Protein AF-A0A7S4FJD7-F1 (afdb_monomer_lite)

Structure (mmCIF, N/CA/C/O backbone):
data_AF-A0A7S4FJD7-F1
#
_entry.id   AF-A0A7S4FJD7-F1
#
loop_
_atom_site.group_PDB
_atom_site.id
_atom_site.type_symbol
_atom_site.label_atom_id
_atom_site.label_alt_id
_atom_site.label_comp_id
_atom_site.label_asym_id
_atom_site.label_entity_id
_atom_site.label_seq_id
_atom_site.pdbx_PDB_ins_code
_atom_site.Cartn_x
_atom_site.Cartn_y
_atom_site.Cartn_z
_atom_site.occupancy
_atom_site.B_iso_or_equiv
_atom_site.auth_seq_id
_atom_site.auth_comp_id
_atom_site.auth_asym_id
_atom_site.auth_atom_id
_atom_site.pdbx_PDB_model_num
ATOM 1 N N . HIS A 1 1 ? 21.015 -12.835 -24.406 1.00 60.06 1 HIS A N 1
ATOM 2 C CA . HIS A 1 1 ? 20.505 -11.451 -24.428 1.00 60.06 1 HIS A CA 1
ATOM 3 C C . HIS A 1 1 ? 18.984 -11.458 -24.264 1.00 60.06 1 HIS A C 1
ATOM 5 O O . HIS A 1 1 ? 18.492 -10.930 -23.276 1.00 60.06 1 HIS A O 1
ATOM 11 N N . ASP A 1 2 ? 18.259 -12.189 -25.112 1.00 73.25 2 ASP A N 1
ATOM 12 C CA . ASP A 1 2 ? 16.782 -12.189 -25.128 1.00 73.25 2 ASP A CA 1
ATOM 13 C C . ASP A 1 2 ? 16.128 -12.804 -23.883 1.00 73.25 2 ASP A C 1
ATOM 15 O O . ASP A 1 2 ? 15.109 -12.312 -23.411 1.00 73.25 2 ASP A O 1
ATOM 19 N N . VAL A 1 3 ? 16.759 -13.811 -23.269 1.00 81.81 3 VAL A N 1
ATOM 20 C CA . VAL A 1 3 ? 16.256 -14.432 -22.028 1.00 81.81 3 VAL A CA 1
ATOM 21 C C . VAL A 1 3 ? 16.147 -13.418 -20.883 1.00 81.81 3 VAL A C 1
ATOM 23 O O . VAL A 1 3 ? 15.179 -13.437 -20.133 1.00 81.81 3 VAL A O 1
ATOM 26 N N . ALA A 1 4 ? 17.103 -12.495 -20.753 1.00 78.94 4 ALA A N 1
ATOM 27 C CA . ALA A 1 4 ? 17.076 -11.491 -19.690 1.00 78.94 4 ALA A CA 1
ATOM 28 C C . ALA A 1 4 ? 15.993 -10.425 -19.928 1.00 78.94 4 ALA A C 1
ATOM 30 O O . ALA A 1 4 ? 15.363 -9.967 -18.976 1.00 78.94 4 ALA A O 1
ATOM 31 N N . MET A 1 5 ? 15.735 -10.078 -21.192 1.00 81.75 5 MET A N 1
ATOM 32 C CA . MET A 1 5 ? 14.629 -9.199 -21.576 1.00 81.75 5 MET A CA 1
ATOM 33 C C . MET A 1 5 ? 13.272 -9.849 -21.288 1.00 81.75 5 MET A C 1
ATOM 35 O O . MET A 1 5 ? 12.412 -9.221 -20.672 1.00 81.75 5 MET A O 1
ATOM 39 N N . LEU A 1 6 ? 13.112 -11.127 -21.649 1.00 84.19 6 LEU A N 1
ATOM 40 C CA . LEU A 1 6 ? 11.919 -11.909 -21.321 1.00 84.19 6 LEU A CA 1
ATOM 41 C C . LEU A 1 6 ? 11.704 -11.995 -19.808 1.00 84.19 6 LEU A C 1
ATOM 43 O O . LEU A 1 6 ? 10.590 -11.782 -19.345 1.00 84.19 6 LEU A O 1
ATOM 47 N N . MET A 1 7 ? 12.760 -12.218 -19.022 1.00 86.12 7 MET A N 1
ATOM 48 C CA . MET A 1 7 ? 12.661 -12.229 -17.559 1.00 86.12 7 MET A CA 1
ATOM 49 C C . MET A 1 7 ? 12.177 -10.889 -16.988 1.00 86.12 7 MET A C 1
ATOM 51 O O . MET A 1 7 ? 11.363 -10.889 -16.066 1.00 86.12 7 MET A O 1
ATOM 55 N N . SER A 1 8 ? 12.628 -9.754 -17.534 1.00 87.19 8 SER A N 1
ATOM 56 C CA . SER A 1 8 ? 12.132 -8.429 -17.131 1.00 87.19 8 SER A CA 1
ATOM 57 C C . SER A 1 8 ? 10.649 -8.238 -17.464 1.00 87.19 8 SER A C 1
ATOM 59 O O . SER A 1 8 ? 9.887 -7.766 -16.621 1.00 87.19 8 SER A O 1
ATOM 61 N N . LEU A 1 9 ? 10.214 -8.653 -18.658 1.00 87.19 9 LEU A N 1
ATOM 62 C CA . LEU A 1 9 ? 8.804 -8.584 -19.057 1.00 87.19 9 LEU A CA 1
ATOM 63 C C . LEU A 1 9 ? 7.921 -9.503 -18.203 1.00 87.19 9 LEU A C 1
ATOM 65 O O . LEU A 1 9 ? 6.891 -9.061 -17.702 1.00 87.19 9 LEU A O 1
ATOM 69 N N . CYS A 1 10 ? 8.344 -10.750 -17.977 1.00 89.00 10 CYS A N 1
ATOM 70 C CA . CYS A 1 10 ? 7.642 -11.699 -17.111 1.00 89.00 10 CYS A CA 1
ATOM 71 C C . CYS A 1 10 ? 7.525 -11.176 -15.678 1.00 89.00 10 CYS A C 1
ATOM 73 O O . CYS A 1 10 ? 6.479 -11.326 -15.052 1.00 89.00 10 CYS A O 1
ATOM 75 N N . HIS A 1 11 ? 8.575 -10.531 -15.161 1.00 88.50 11 HIS A N 1
ATOM 76 C CA . HIS A 1 11 ? 8.524 -9.917 -13.841 1.00 88.50 11 HIS A CA 1
ATOM 77 C C . HIS A 1 11 ? 7.530 -8.750 -13.792 1.00 88.50 11 HIS A C 1
ATOM 79 O O . HIS A 1 11 ? 6.697 -8.709 -12.890 1.00 88.50 11 HIS A O 1
ATOM 85 N N . GLY A 1 12 ? 7.558 -7.850 -14.782 1.00 89.12 12 GLY A N 1
ATOM 86 C CA . GLY A 1 12 ? 6.580 -6.764 -14.894 1.00 89.12 12 GLY A CA 1
ATOM 87 C C . GLY A 1 12 ? 5.140 -7.279 -14.990 1.00 89.12 12 GLY A C 1
ATOM 88 O O . GLY A 1 12 ? 4.253 -6.770 -14.306 1.00 89.12 12 GLY A O 1
ATOM 89 N N . TRP A 1 13 ? 4.910 -8.339 -15.767 1.00 89.38 13 TRP A N 1
ATOM 90 C CA . TRP A 1 13 ? 3.603 -8.993 -15.855 1.00 89.38 13 TRP A CA 1
ATOM 91 C C . TRP A 1 13 ? 3.162 -9.601 -14.517 1.00 89.38 13 TRP A C 1
ATOM 93 O O . TRP A 1 13 ? 2.019 -9.404 -14.110 1.00 89.38 13 TRP A O 1
ATOM 103 N N . GLY A 1 14 ? 4.064 -10.273 -13.795 1.00 88.19 14 GLY A N 1
ATOM 104 C CA . GLY A 1 14 ? 3.781 -10.798 -12.457 1.00 88.19 14 GLY A CA 1
ATOM 105 C C . GLY A 1 14 ? 3.399 -9.694 -11.468 1.00 88.19 14 GLY A C 1
ATOM 106 O O . GLY A 1 14 ? 2.395 -9.810 -10.771 1.00 88.19 14 GLY A O 1
ATOM 107 N N . LEU A 1 15 ? 4.130 -8.573 -11.466 1.00 87.62 15 LEU A N 1
ATOM 108 C CA . LEU A 1 15 ? 3.798 -7.413 -10.633 1.00 87.62 15 LEU A CA 1
ATOM 109 C C . LEU A 1 15 ? 2.412 -6.853 -10.956 1.00 87.62 15 LEU A C 1
ATOM 111 O O . LEU A 1 15 ? 1.639 -6.574 -10.042 1.00 87.62 15 LEU A O 1
ATOM 115 N N . LEU A 1 16 ? 2.075 -6.731 -12.240 1.00 88.00 16 LEU A N 1
ATOM 116 C CA . LEU A 1 16 ? 0.749 -6.290 -12.659 1.00 88.00 16 LEU A CA 1
ATOM 117 C C . LEU A 1 16 ? -0.346 -7.251 -12.173 1.00 88.00 16 LEU A C 1
ATOM 119 O O . LEU A 1 16 ? -1.364 -6.801 -11.648 1.00 88.00 16 LEU A O 1
ATOM 123 N N . ASN A 1 17 ? -0.123 -8.557 -12.324 1.00 86.25 17 ASN A N 1
ATOM 124 C CA . ASN A 1 17 ? -1.094 -9.596 -11.990 1.00 86.25 17 ASN A CA 1
ATOM 125 C C . ASN A 1 17 ? -1.268 -9.826 -10.482 1.00 86.25 17 ASN A C 1
ATOM 127 O O . ASN A 1 17 ? -2.305 -10.326 -10.066 1.00 86.25 17 ASN A O 1
ATOM 131 N N . ASP A 1 18 ? -0.273 -9.505 -9.656 1.00 82.62 18 ASP A N 1
ATOM 132 C CA . ASP A 1 18 ? -0.361 -9.731 -8.210 1.00 82.62 18 ASP A CA 1
ATOM 133 C C . ASP A 1 18 ? -0.583 -8.459 -7.397 1.00 82.62 18 ASP A C 1
ATOM 135 O O . ASP A 1 18 ? -1.245 -8.509 -6.355 1.00 82.62 18 ASP A O 1
ATOM 139 N N . HIS A 1 19 ? -0.056 -7.332 -7.874 1.00 82.00 19 HIS A N 1
ATOM 140 C CA . HIS A 1 19 ? 0.024 -6.081 -7.122 1.00 82.00 19 HIS A CA 1
ATOM 141 C C . HIS A 1 19 ? -0.593 -4.881 -7.851 1.00 82.00 19 HIS A C 1
ATOM 143 O O . HIS A 1 19 ? -0.776 -3.836 -7.230 1.00 82.00 19 HIS A O 1
ATOM 149 N N . GLY A 1 20 ? -0.950 -5.024 -9.130 1.00 86.31 20 GLY A N 1
ATOM 150 C CA . GLY A 1 20 ? -1.636 -3.996 -9.907 1.00 86.31 20 GLY A CA 1
ATOM 151 C C . GLY A 1 20 ? -0.716 -2.977 -10.583 1.00 86.31 20 GLY A C 1
ATOM 152 O O . GLY A 1 20 ? 0.511 -3.095 -10.614 1.00 86.31 20 GLY A O 1
ATOM 153 N N . PHE A 1 21 ? -1.344 -1.954 -11.162 1.00 86.31 21 PHE A N 1
ATOM 154 C CA . PHE A 1 21 ? -0.683 -0.982 -12.034 1.00 86.31 21 PHE A CA 1
ATOM 155 C C . PHE A 1 21 ? 0.366 -0.123 -11.313 1.00 86.31 21 PHE A C 1
ATOM 157 O O . PHE A 1 21 ? 1.412 0.159 -11.894 1.00 86.31 21 PHE A O 1
ATOM 164 N N . GLY A 1 22 ? 0.139 0.242 -10.046 1.00 82.75 22 GLY A N 1
ATOM 165 C CA . GLY A 1 22 ? 1.099 1.035 -9.268 1.00 82.75 22 GLY A CA 1
ATOM 166 C C . GLY A 1 22 ? 2.430 0.309 -9.036 1.00 82.75 22 GLY A C 1
ATOM 167 O O . GLY A 1 22 ? 3.496 0.914 -9.138 1.00 82.75 22 GLY A O 1
ATOM 168 N N . ALA A 1 23 ? 2.394 -1.007 -8.799 1.00 83.75 23 ALA A N 1
ATOM 169 C CA . ALA A 1 23 ? 3.605 -1.814 -8.642 1.00 83.75 23 ALA A CA 1
ATOM 170 C C . ALA A 1 23 ? 4.381 -1.954 -9.959 1.00 83.75 23 ALA A C 1
ATOM 172 O O . ALA A 1 23 ? 5.608 -1.841 -9.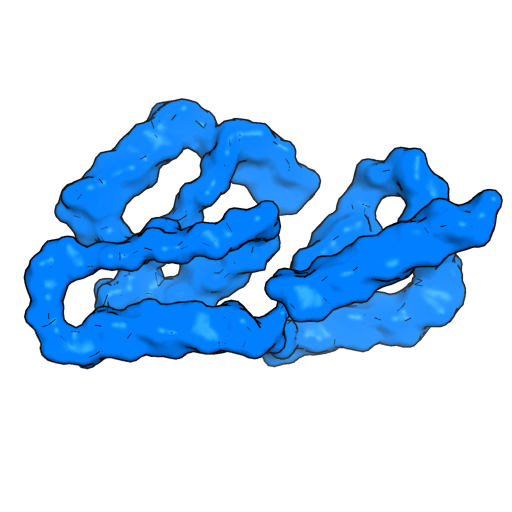969 1.00 83.75 23 ALA A O 1
ATOM 173 N N . LEU A 1 24 ? 3.669 -2.142 -11.077 1.00 87.56 24 LEU A N 1
ATOM 174 C CA . LEU A 1 24 ? 4.275 -2.135 -12.408 1.00 87.56 24 LEU A CA 1
ATOM 175 C C . LEU A 1 24 ? 4.932 -0.778 -12.714 1.00 87.56 24 LEU A C 1
ATOM 177 O O . LEU A 1 24 ? 6.070 -0.748 -13.174 1.00 87.56 24 LEU A O 1
ATOM 181 N N . GLN A 1 25 ? 4.252 0.334 -12.420 1.00 86.50 25 GLN A N 1
ATOM 182 C CA . GLN A 1 25 ? 4.807 1.675 -12.609 1.00 86.50 25 GLN A CA 1
ATOM 183 C C . GLN A 1 25 ? 6.074 1.881 -11.776 1.00 86.50 25 GLN A C 1
ATOM 185 O O . GLN A 1 25 ? 7.096 2.270 -12.328 1.00 86.50 25 GLN A O 1
ATOM 190 N N . ALA A 1 26 ? 6.052 1.546 -10.483 1.00 82.56 26 ALA A N 1
ATOM 191 C CA . ALA A 1 26 ? 7.224 1.677 -9.618 1.00 82.56 26 ALA A CA 1
ATOM 192 C C . ALA A 1 26 ? 8.424 0.849 -10.113 1.00 82.56 26 ALA A C 1
ATOM 194 O O . ALA A 1 26 ? 9.565 1.303 -10.031 1.00 82.56 26 ALA A O 1
ATOM 195 N N . TYR A 1 27 ? 8.181 -0.349 -10.655 1.00 85.88 27 TYR A N 1
ATOM 196 C CA . TYR A 1 27 ? 9.221 -1.176 -11.267 1.00 85.88 27 TYR A CA 1
ATOM 197 C C . TYR A 1 27 ? 9.838 -0.514 -12.505 1.00 85.88 27 TYR A C 1
ATOM 199 O O . TYR A 1 27 ? 11.063 -0.458 -12.625 1.00 85.88 27 TYR A O 1
ATOM 207 N N . LEU A 1 28 ? 9.003 0.022 -13.396 1.00 86.00 28 LEU A N 1
ATOM 208 C CA . LEU A 1 28 ? 9.435 0.678 -14.633 1.00 86.00 28 LEU A CA 1
ATOM 209 C C . LEU A 1 28 ? 10.113 2.036 -14.387 1.00 86.00 28 LEU A C 1
ATOM 211 O O . LEU A 1 28 ? 11.043 2.388 -15.112 1.00 86.00 28 LEU A O 1
ATOM 215 N N . ASP A 1 29 ? 9.671 2.771 -13.363 1.00 80.69 29 ASP A N 1
ATOM 216 C CA . ASP A 1 29 ? 10.213 4.077 -12.967 1.00 80.69 29 ASP A CA 1
ATOM 217 C C . ASP A 1 29 ? 11.471 3.961 -12.095 1.00 80.69 29 ASP A C 1
ATOM 219 O O . ASP A 1 29 ? 12.188 4.949 -11.903 1.00 80.69 29 ASP A O 1
ATOM 223 N N . SER A 1 30 ? 11.765 2.769 -11.560 1.00 73.31 30 SER A N 1
ATOM 224 C CA . SER A 1 30 ? 12.955 2.555 -10.742 1.00 73.31 30 SER A CA 1
ATOM 225 C C . SER A 1 30 ? 14.225 2.897 -11.540 1.00 73.31 30 SER A C 1
ATOM 227 O O . SER A 1 30 ? 14.609 2.238 -12.506 1.00 73.31 30 SER A O 1
ATOM 229 N N . GLN A 1 31 ? 14.890 3.979 -11.121 1.00 54.56 31 GLN A N 1
ATOM 230 C CA . GLN A 1 31 ? 16.133 4.507 -11.709 1.00 54.56 31 GLN A CA 1
ATOM 231 C C . GLN A 1 31 ? 17.309 3.525 -11.590 1.00 54.56 31 GLN A C 1
ATOM 233 O O . GLN A 1 31 ? 18.313 3.668 -12.291 1.00 54.56 31 GLN A O 1
ATOM 238 N N . ASP A 1 32 ? 17.150 2.480 -10.775 1.00 48.72 32 ASP A N 1
ATOM 239 C CA . ASP A 1 32 ? 18.058 1.348 -10.602 1.00 48.72 32 ASP A CA 1
ATOM 240 C C . ASP A 1 32 ? 17.992 0.378 -11.800 1.00 48.72 32 ASP A C 1
ATOM 242 O O . ASP A 1 32 ? 17.963 -0.851 -11.696 1.00 48.72 32 ASP A O 1
ATOM 246 N N . SER A 1 33 ? 18.001 0.967 -12.996 1.00 52.38 33 SER A N 1
ATOM 247 C CA . SER A 1 33 ? 18.136 0.337 -14.308 1.00 52.38 33 SER A CA 1
ATOM 248 C C . SER A 1 33 ? 19.534 -0.264 -14.516 1.00 52.38 33 SER A C 1
ATOM 250 O O . SER A 1 33 ? 20.098 -0.234 -15.608 1.00 52.38 33 SER A O 1
ATOM 252 N N . SER A 1 34 ? 20.083 -0.852 -13.458 1.00 47.50 34 SER A N 1
ATOM 253 C CA . SER A 1 34 ? 21.232 -1.750 -13.427 1.00 47.50 34 SER A CA 1
ATOM 254 C C . SER A 1 34 ? 21.015 -2.977 -14.332 1.00 47.50 34 SER A C 1
ATOM 256 O O . SER A 1 34 ? 21.967 -3.627 -14.753 1.00 47.50 34 SER A O 1
ATOM 258 N N . LYS A 1 35 ? 19.758 -3.269 -14.706 1.00 56.81 35 LYS A N 1
ATOM 259 C CA . LYS A 1 35 ? 19.391 -4.216 -15.768 1.00 56.81 35 LYS A CA 1
ATOM 260 C C . LYS A 1 35 ? 19.073 -3.437 -17.048 1.00 56.81 35 LYS A C 1
ATOM 262 O O . LYS A 1 35 ? 17.983 -2.874 -17.158 1.00 56.81 35 LYS A O 1
ATOM 267 N N . SER A 1 36 ? 20.000 -3.418 -18.014 1.00 68.12 36 SER A N 1
ATOM 268 C CA . SER A 1 36 ? 19.871 -2.654 -19.274 1.00 68.12 36 SER A CA 1
ATOM 269 C C . SER A 1 36 ? 18.522 -2.863 -19.975 1.00 68.12 36 SER A C 1
ATOM 271 O O . SER A 1 36 ? 17.950 -1.925 -20.510 1.00 68.12 36 SER A O 1
ATOM 273 N N . PHE A 1 37 ? 17.947 -4.060 -19.862 1.00 81.38 37 PHE A N 1
ATOM 274 C CA . PHE A 1 37 ? 16.727 -4.445 -20.564 1.00 81.38 37 PHE A CA 1
ATOM 275 C C . PHE A 1 37 ? 15.463 -3.687 -20.146 1.00 81.38 37 PHE A C 1
ATOM 277 O O . PHE A 1 37 ? 14.623 -3.429 -20.998 1.00 81.38 37 PHE A O 1
ATOM 284 N N . VAL A 1 38 ? 15.301 -3.309 -18.868 1.00 82.81 38 VAL A N 1
ATOM 285 C CA . VAL A 1 38 ? 14.134 -2.493 -18.454 1.00 82.81 38 VAL A CA 1
ATOM 286 C C . VAL A 1 38 ? 14.234 -1.107 -19.081 1.00 82.81 38 VAL A C 1
ATOM 288 O O . VAL A 1 38 ? 13.250 -0.573 -19.579 1.00 82.81 38 VAL A O 1
ATOM 291 N N . ARG A 1 39 ? 15.452 -0.560 -19.141 1.00 83.12 39 ARG A N 1
ATOM 292 C CA . ARG A 1 39 ? 15.733 0.707 -19.818 1.00 83.12 39 ARG A CA 1
ATOM 293 C C . ARG A 1 39 ? 15.440 0.618 -21.314 1.00 83.12 39 ARG A C 1
ATOM 295 O O . ARG A 1 39 ? 14.878 1.559 -21.862 1.00 83.12 39 ARG A O 1
ATOM 302 N N . ASP A 1 40 ? 15.797 -0.494 -21.951 1.00 85.88 40 ASP A N 1
ATOM 303 C CA . ASP A 1 40 ? 15.535 -0.724 -23.375 1.00 85.88 40 ASP A CA 1
ATOM 304 C C . ASP A 1 40 ? 14.029 -0.841 -23.656 1.00 85.88 40 ASP A C 1
ATOM 306 O O . ASP A 1 40 ? 13.529 -0.200 -24.580 1.00 85.88 40 ASP A O 1
ATOM 310 N N . ILE A 1 41 ? 13.281 -1.557 -22.805 1.00 85.12 41 ILE A N 1
ATOM 311 C CA . ILE A 1 41 ? 11.809 -1.608 -22.857 1.00 85.12 41 ILE A CA 1
ATOM 312 C C . ILE A 1 41 ? 11.232 -0.195 -22.719 1.00 85.12 41 ILE A C 1
ATOM 314 O O . ILE A 1 41 ? 10.442 0.223 -23.564 1.00 85.12 41 ILE A O 1
ATOM 318 N N . CYS A 1 42 ? 11.679 0.569 -21.718 1.00 85.88 42 CYS A N 1
ATOM 319 C CA . CYS A 1 42 ? 11.203 1.929 -21.460 1.00 85.88 42 CYS A CA 1
ATOM 320 C C . CYS A 1 42 ? 11.587 2.951 -22.545 1.00 85.88 42 CYS A C 1
ATOM 322 O O . CYS A 1 42 ? 11.037 4.048 -22.560 1.00 85.88 42 CYS A O 1
ATOM 324 N N . ARG A 1 43 ? 12.530 2.620 -23.437 1.00 86.44 43 ARG A N 1
ATOM 325 C CA . ARG A 1 43 ? 12.905 3.429 -24.611 1.00 86.44 43 ARG A CA 1
ATOM 326 C C . ARG A 1 43 ? 12.211 2.980 -25.894 1.00 86.44 43 ARG A C 1
ATOM 328 O O . ARG A 1 43 ? 12.307 3.681 -26.899 1.00 86.44 43 ARG A O 1
ATOM 335 N N . SER A 1 44 ? 11.553 1.822 -25.885 1.00 88.81 44 SER A N 1
ATOM 336 C CA . SER A 1 44 ? 10.856 1.320 -27.064 1.00 88.81 44 SER A CA 1
ATOM 337 C C . SER A 1 44 ? 9.686 2.244 -27.438 1.00 88.81 44 SER A C 1
ATOM 339 O O . SER A 1 44 ? 8.978 2.717 -26.542 1.00 88.81 44 SER A O 1
ATOM 341 N N . PRO A 1 45 ? 9.434 2.482 -28.740 1.00 91.06 45 PRO A N 1
ATOM 342 C CA . PRO A 1 45 ? 8.301 3.296 -29.179 1.00 91.06 45 PRO A CA 1
ATOM 343 C C . PRO A 1 45 ? 6.961 2.778 -28.647 1.00 91.06 45 PRO A C 1
ATOM 345 O O . PRO A 1 45 ? 6.149 3.561 -28.172 1.00 91.06 45 PRO A O 1
ATOM 348 N N . VAL A 1 46 ? 6.776 1.453 -28.628 1.00 90.31 46 VAL A N 1
ATOM 349 C CA . VAL A 1 46 ? 5.563 0.801 -28.105 1.00 90.31 46 VAL A CA 1
ATOM 350 C C . VAL A 1 46 ? 5.323 1.172 -26.641 1.00 90.31 46 VAL A C 1
ATOM 352 O O . VAL A 1 46 ? 4.203 1.492 -26.245 1.00 90.31 46 VAL A O 1
ATOM 355 N N . TYR A 1 47 ? 6.368 1.172 -25.809 1.00 89.00 47 TYR A N 1
ATOM 356 C CA . TYR A 1 47 ? 6.201 1.585 -24.421 1.00 89.00 47 TYR A CA 1
ATOM 357 C C . TYR A 1 47 ? 5.867 3.074 -24.301 1.00 89.00 47 TYR A C 1
ATOM 359 O O . TYR A 1 47 ? 4.913 3.426 -23.611 1.00 89.00 47 TYR A O 1
ATOM 367 N N . CYS A 1 48 ? 6.649 3.938 -24.951 1.00 87.75 48 CYS A N 1
ATOM 368 C CA . CYS A 1 48 ? 6.517 5.388 -24.821 1.00 87.75 48 CYS A CA 1
ATOM 369 C C . CYS A 1 48 ? 5.174 5.913 -25.338 1.00 87.75 48 CYS A C 1
ATOM 371 O O . CYS A 1 48 ? 4.535 6.706 -24.648 1.00 87.75 48 CYS A O 1
ATOM 373 N N . GLU A 1 49 ? 4.755 5.452 -26.515 1.00 91.69 49 GLU A N 1
ATOM 374 C CA . GLU A 1 49 ? 3.600 5.995 -27.234 1.00 91.69 49 GLU A CA 1
ATOM 375 C C . GLU A 1 49 ? 2.290 5.280 -26.878 1.00 91.69 49 GLU A C 1
ATOM 377 O O . GLU A 1 49 ? 1.225 5.891 -26.938 1.00 91.69 49 GLU A O 1
ATOM 382 N N . GLU A 1 50 ? 2.342 4.008 -26.462 1.00 91.31 50 GLU A N 1
ATOM 383 C CA . GLU A 1 50 ? 1.131 3.211 -26.218 1.00 91.31 50 GLU A CA 1
ATOM 384 C C . GLU A 1 50 ? 0.982 2.803 -24.747 1.00 91.31 50 GLU A C 1
ATOM 386 O O . GLU A 1 50 ? 0.003 3.162 -24.087 1.00 91.31 50 GLU A O 1
ATOM 391 N N . LEU A 1 51 ? 1.948 2.060 -24.196 1.00 89.38 51 LEU A N 1
ATOM 392 C CA . LEU A 1 51 ? 1.774 1.427 -22.882 1.00 89.38 51 LEU A CA 1
ATOM 393 C C . LEU A 1 51 ? 1.870 2.417 -21.720 1.00 89.38 51 LEU A C 1
ATOM 395 O O . LEU A 1 51 ? 1.108 2.307 -20.762 1.00 89.38 51 LEU A O 1
ATOM 399 N N . ARG A 1 52 ? 2.776 3.395 -21.787 1.00 89.81 52 ARG A N 1
ATOM 400 C CA . ARG A 1 52 ? 2.959 4.414 -20.748 1.00 89.81 52 ARG A CA 1
ATOM 401 C C . ARG A 1 52 ? 1.720 5.300 -20.555 1.00 89.81 52 ARG A C 1
ATOM 403 O O . ARG A 1 52 ? 1.290 5.428 -19.404 1.00 89.81 52 ARG A O 1
ATOM 410 N N . PRO A 1 53 ? 1.118 5.910 -21.599 1.00 92.19 53 PRO A N 1
ATOM 411 C CA . PRO A 1 53 ? -0.100 6.699 -21.416 1.00 92.19 53 PRO A CA 1
ATOM 412 C C . PRO A 1 53 ? -1.277 5.833 -20.957 1.00 92.19 53 PRO A C 1
ATOM 414 O O . PRO A 1 53 ? -2.059 6.269 -20.113 1.00 92.19 53 PRO A O 1
ATOM 417 N N . LEU A 1 54 ? -1.373 4.589 -21.439 1.00 91.12 54 LEU A N 1
ATOM 418 C CA . LEU A 1 54 ? -2.395 3.642 -20.999 1.00 91.12 54 LEU A CA 1
ATOM 419 C C . LEU A 1 54 ? -2.255 3.305 -19.505 1.00 91.12 54 LEU A C 1
ATOM 421 O O . LEU A 1 54 ? -3.238 3.377 -18.767 1.00 91.12 54 LEU A O 1
ATOM 425 N N . LEU A 1 55 ? -1.038 2.978 -19.057 1.00 89.44 55 LEU A N 1
ATOM 426 C CA . LEU A 1 55 ? -0.711 2.696 -17.659 1.00 89.44 55 LEU A CA 1
ATOM 427 C C . LEU A 1 55 ? -1.066 3.887 -16.770 1.00 89.44 55 LEU A C 1
ATOM 429 O O . LEU A 1 55 ? -1.764 3.724 -15.772 1.00 89.44 55 LEU A O 1
ATOM 433 N N . LYS A 1 56 ? -0.644 5.091 -17.172 1.00 88.25 56 LYS A N 1
ATOM 434 C CA . LYS A 1 56 ? -0.967 6.324 -16.456 1.00 88.25 56 LYS A CA 1
ATOM 435 C C . LYS A 1 56 ? -2.477 6.529 -16.339 1.00 88.25 56 LYS A C 1
ATOM 437 O O . LYS A 1 56 ? -2.959 6.779 -15.241 1.00 88.25 56 LYS A O 1
ATOM 442 N N . ARG A 1 57 ? -3.226 6.360 -17.432 1.00 90.75 57 ARG A N 1
ATOM 443 C CA . ARG A 1 57 ? -4.688 6.483 -17.416 1.00 90.75 57 ARG A CA 1
ATOM 444 C C . ARG A 1 57 ? -5.334 5.492 -16.448 1.00 90.75 57 ARG A C 1
ATOM 446 O O . ARG A 1 57 ? -6.198 5.890 -15.683 1.00 90.75 57 ARG A O 1
ATOM 453 N N . TYR A 1 58 ? -4.922 4.223 -16.454 1.00 87.94 58 TYR A N 1
ATOM 454 C CA . TYR A 1 58 ? -5.481 3.224 -15.537 1.00 87.94 58 TYR A CA 1
ATOM 455 C C . TYR A 1 58 ? -5.225 3.569 -14.065 1.00 87.94 58 TYR A C 1
ATOM 457 O O . TYR A 1 58 ? -6.124 3.410 -13.241 1.00 87.94 58 TYR A O 1
ATOM 465 N N . ILE A 1 59 ? -4.030 4.072 -13.748 1.00 83.69 59 ILE A N 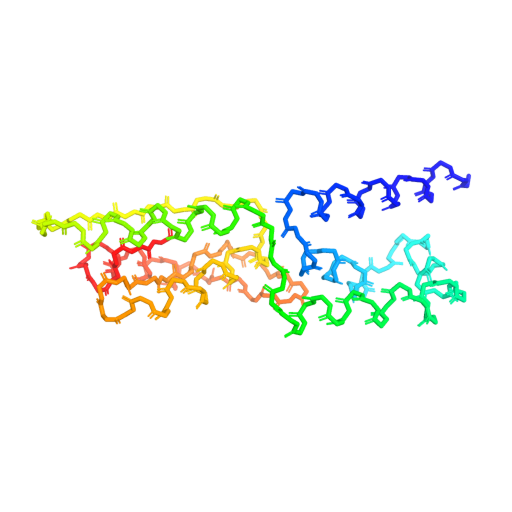1
ATOM 466 C CA . ILE A 1 59 ? -3.681 4.524 -12.396 1.00 83.69 59 ILE A CA 1
ATOM 467 C C . ILE A 1 59 ? -4.510 5.752 -12.004 1.00 83.69 59 ILE A C 1
ATOM 469 O O . ILE A 1 59 ? -5.088 5.769 -10.920 1.00 83.69 59 ILE A O 1
ATOM 473 N N . ASP A 1 60 ? -4.619 6.742 -12.894 1.00 83.00 60 ASP A N 1
ATOM 474 C CA . ASP A 1 60 ? -5.381 7.975 -12.660 1.00 83.00 60 ASP A CA 1
ATOM 475 C C . ASP A 1 60 ? -6.894 7.688 -12.508 1.00 83.00 60 ASP A C 1
ATOM 477 O O . ASP A 1 60 ? -7.575 8.322 -11.705 1.00 83.00 60 ASP A O 1
ATOM 481 N N . GLU A 1 61 ? -7.422 6.684 -13.218 1.00 83.25 61 GLU A N 1
ATOM 482 C CA . GLU A 1 61 ? -8.796 6.175 -13.064 1.00 83.25 61 GLU A CA 1
ATOM 483 C C . GLU A 1 61 ? -8.996 5.355 -11.774 1.00 83.25 61 GLU A C 1
ATOM 485 O O . GLU A 1 61 ? -10.106 4.899 -11.493 1.00 83.25 61 GLU A O 1
ATOM 490 N N . GLY A 1 62 ? -7.936 5.127 -10.994 1.00 72.56 62 GLY A N 1
ATOM 491 C CA . GLY A 1 62 ? -7.980 4.333 -9.770 1.00 72.56 62 GLY A CA 1
ATOM 492 C C . GLY A 1 62 ? -8.267 2.852 -10.014 1.00 72.56 62 GLY A C 1
ATOM 493 O O . GLY A 1 62 ? -8.714 2.164 -9.090 1.00 72.56 62 GLY A O 1
ATOM 494 N N . LYS A 1 63 ? -8.032 2.349 -11.238 1.00 76.81 63 LYS A N 1
ATOM 495 C CA . LYS A 1 63 ? -8.182 0.924 -11.545 1.00 76.81 63 LYS A CA 1
ATOM 496 C C . LYS A 1 63 ? -7.191 0.151 -10.692 1.00 76.81 63 LYS A C 1
ATOM 498 O O . LYS A 1 63 ? -5.980 0.267 -10.862 1.00 76.81 63 LYS A O 1
ATOM 503 N N . SER A 1 64 ? -7.728 -0.637 -9.776 1.00 71.31 64 SER A N 1
ATOM 504 C CA . SER A 1 64 ? -6.933 -1.386 -8.819 1.00 71.31 64 SER A CA 1
ATOM 505 C C . SER A 1 64 ? -7.047 -2.872 -9.048 1.00 71.31 64 SER A C 1
ATOM 507 O O . SER A 1 64 ? -7.852 -3.365 -9.840 1.00 71.31 64 SER A O 1
ATOM 509 N N . HIS A 1 65 ? -6.156 -3.581 -8.380 1.00 81.69 65 HIS A N 1
ATOM 510 C CA . HIS A 1 65 ? -6.124 -5.016 -8.433 1.00 81.69 65 HIS A CA 1
ATOM 511 C C . HIS A 1 65 ? -7.298 -5.590 -7.615 1.00 81.69 65 HIS A C 1
ATOM 513 O O . HIS A 1 65 ? -7.467 -5.191 -6.461 1.00 81.69 65 HIS A O 1
ATOM 519 N N . PRO A 1 66 ? -8.050 -6.592 -8.116 1.00 85.06 66 PRO A N 1
ATOM 520 C CA . PRO A 1 66 ? -9.209 -7.153 -7.410 1.00 85.06 66 PRO A CA 1
ATOM 521 C C . PRO A 1 66 ? -8.927 -7.630 -5.975 1.00 85.06 66 PRO A C 1
ATOM 523 O O . PRO A 1 66 ? -9.806 -7.589 -5.116 1.00 85.06 66 PRO A O 1
ATOM 526 N N . LYS A 1 67 ? -7.690 -8.066 -5.679 1.00 86.25 67 LYS A N 1
ATOM 527 C CA . LYS A 1 67 ? -7.274 -8.419 -4.303 1.00 86.25 67 LYS A CA 1
ATOM 528 C C . LYS A 1 67 ? -7.317 -7.211 -3.355 1.00 86.25 67 LYS A C 1
ATOM 530 O O . LYS A 1 67 ? -7.654 -7.389 -2.190 1.00 86.25 67 LYS A O 1
ATOM 535 N N . LEU A 1 68 ? -6.975 -6.014 -3.834 1.00 86.69 68 LEU A N 1
ATOM 536 C CA . LEU A 1 68 ? -6.980 -4.787 -3.033 1.00 86.69 68 LEU A CA 1
ATOM 537 C C . LEU A 1 68 ? -8.412 -4.325 -2.762 1.00 86.69 68 LEU A C 1
ATOM 539 O O . LEU A 1 68 ? -8.736 -4.032 -1.614 1.00 86.69 68 LEU A O 1
ATOM 543 N N . ASP A 1 69 ? -9.281 -4.375 -3.777 1.00 88.00 69 ASP A N 1
ATOM 544 C CA . ASP A 1 69 ? -10.715 -4.104 -3.609 1.00 88.00 69 ASP A CA 1
ATOM 545 C C . ASP A 1 69 ? -11.335 -5.057 -2.577 1.00 88.00 69 ASP A C 1
ATOM 547 O O . ASP A 1 69 ? -12.051 -4.635 -1.669 1.00 88.00 69 ASP A O 1
ATOM 551 N N . LYS A 1 70 ? -11.002 -6.352 -2.657 1.00 91.69 70 LYS A N 1
ATOM 552 C CA . LYS A 1 70 ? -11.518 -7.340 -1.706 1.00 91.69 70 LYS A CA 1
ATOM 553 C C . LYS A 1 70 ? -10.961 -7.157 -0.294 1.00 91.69 70 LYS A C 1
ATOM 555 O O . LYS A 1 70 ? -11.690 -7.365 0.674 1.00 91.69 70 LYS A O 1
ATOM 560 N N . ALA A 1 71 ? -9.691 -6.776 -0.155 1.00 92.25 71 ALA A N 1
ATOM 561 C CA . ALA A 1 71 ? -9.097 -6.478 1.146 1.00 92.25 71 ALA A CA 1
ATOM 562 C C . ALA A 1 71 ? -9.786 -5.275 1.808 1.00 92.25 71 ALA A C 1
ATOM 564 O O . ALA A 1 71 ? -10.151 -5.352 2.981 1.00 92.25 71 ALA A O 1
ATOM 565 N N . GLU A 1 72 ? -10.026 -4.204 1.045 1.00 94.12 72 GLU A N 1
ATOM 566 C CA . GLU A 1 72 ? -10.792 -3.041 1.498 1.00 94.12 72 GLU A CA 1
ATOM 567 C C . GLU A 1 72 ? -12.203 -3.446 1.941 1.00 94.12 72 GLU A C 1
ATOM 569 O O . GLU A 1 72 ? -12.613 -3.109 3.052 1.00 94.12 72 GLU A O 1
ATOM 574 N N . GLU A 1 73 ? -12.913 -4.228 1.122 1.00 94.81 73 GLU A N 1
ATOM 575 C CA . GLU A 1 73 ? -14.261 -4.718 1.424 1.00 94.81 73 GLU A CA 1
ATOM 576 C C . GLU A 1 73 ? -14.303 -5.502 2.745 1.00 94.81 73 GLU A C 1
ATOM 578 O O . GLU A 1 73 ? -15.154 -5.237 3.593 1.00 94.81 73 GLU A O 1
ATOM 583 N N . ILE A 1 74 ? -13.372 -6.441 2.952 1.00 96.12 74 ILE A N 1
ATOM 584 C CA . ILE A 1 74 ? -13.324 -7.284 4.157 1.00 96.12 74 ILE A CA 1
ATOM 585 C C . ILE A 1 74 ? -13.073 -6.438 5.410 1.00 96.12 74 ILE A C 1
ATOM 587 O O . ILE A 1 74 ? -13.772 -6.597 6.414 1.00 96.12 74 ILE A O 1
ATOM 591 N N . VAL A 1 75 ? -12.093 -5.532 5.361 1.00 96.25 75 VAL A N 1
ATOM 592 C CA . VAL A 1 75 ? -11.755 -4.659 6.496 1.00 96.25 75 VAL A CA 1
ATOM 593 C C . VAL A 1 75 ? -12.912 -3.712 6.803 1.00 96.25 75 VAL A C 1
ATOM 595 O O . VAL A 1 75 ? -13.318 -3.585 7.961 1.00 96.25 75 VAL A O 1
ATOM 598 N N . ALA A 1 76 ? -13.483 -3.078 5.777 1.00 95.25 76 ALA A N 1
ATOM 599 C CA . ALA A 1 76 ? -14.612 -2.177 5.938 1.00 95.25 76 ALA A CA 1
ATOM 600 C C . ALA A 1 76 ? -15.819 -2.917 6.526 1.00 95.25 76 ALA A C 1
ATOM 602 O O . ALA A 1 76 ? -16.376 -2.461 7.525 1.00 95.25 76 ALA A O 1
ATOM 603 N N . ALA A 1 77 ? -16.193 -4.074 5.977 1.00 95.50 77 ALA A N 1
ATOM 604 C CA . ALA A 1 77 ? -17.314 -4.869 6.473 1.00 95.50 77 ALA A CA 1
ATOM 605 C C . ALA A 1 77 ? -17.136 -5.251 7.950 1.00 95.50 77 ALA A C 1
ATOM 607 O O . ALA A 1 77 ? -18.074 -5.129 8.740 1.00 95.50 77 ALA A O 1
ATOM 608 N N . HIS A 1 78 ? -15.920 -5.63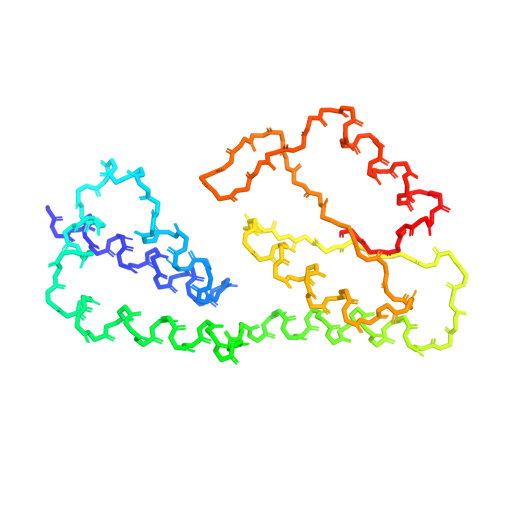7 8.346 1.00 95.81 78 HIS A N 1
ATOM 609 C CA . HIS A 1 78 ? -15.601 -5.995 9.726 1.00 95.81 78 HIS A CA 1
ATOM 610 C C . HIS A 1 78 ? -15.858 -4.852 10.721 1.00 95.81 78 HIS A C 1
ATOM 612 O O . HIS A 1 78 ? -16.451 -5.080 11.775 1.00 95.81 78 HIS A O 1
ATOM 618 N N . PHE A 1 79 ? -15.458 -3.618 10.393 1.00 94.81 79 PHE A N 1
ATOM 619 C CA . PHE A 1 79 ? -15.636 -2.450 11.273 1.00 94.81 79 PHE A CA 1
ATOM 620 C C . PHE A 1 79 ? -16.993 -1.731 11.118 1.00 94.81 79 PHE A C 1
ATOM 622 O O . PHE A 1 79 ? -17.358 -0.897 11.955 1.00 94.81 79 PHE A O 1
ATOM 629 N N . HIS A 1 80 ? -17.763 -2.041 10.072 1.00 92.19 80 HIS A N 1
ATOM 630 C CA . HIS A 1 80 ? -19.142 -1.563 9.908 1.00 92.19 80 HIS A CA 1
ATOM 631 C C . HIS A 1 80 ? -20.182 -2.474 10.568 1.00 92.19 80 HIS A C 1
ATOM 633 O O . HIS A 1 80 ? -21.261 -1.996 10.925 1.00 92.19 80 HIS A O 1
ATOM 639 N N . ALA A 1 81 ? -19.854 -3.751 10.780 1.00 91.50 81 ALA A N 1
ATOM 640 C CA . ALA A 1 81 ? -20.648 -4.674 11.583 1.00 91.50 81 ALA A CA 1
ATOM 641 C C . ALA A 1 81 ? -20.809 -4.177 13.043 1.00 91.50 81 ALA A C 1
ATOM 643 O O . ALA A 1 81 ? -20.105 -3.252 13.468 1.00 91.50 81 ALA A O 1
ATOM 644 N N . PRO A 1 82 ? -21.729 -4.767 13.837 1.00 90.06 82 PRO A N 1
ATOM 645 C CA . PRO A 1 82 ? -21.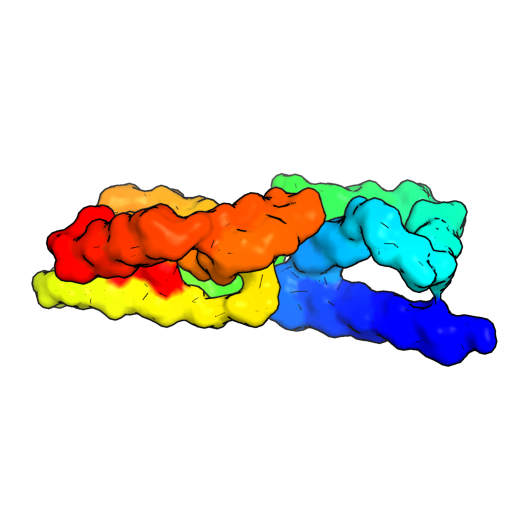911 -4.401 15.239 1.00 90.06 82 PRO A CA 1
ATOM 646 C C . PRO A 1 82 ? -20.572 -4.326 15.995 1.00 90.06 82 PRO A C 1
ATOM 648 O O . PRO A 1 82 ? -19.768 -5.260 15.877 1.00 90.06 82 PRO A O 1
ATOM 651 N N . PRO A 1 83 ? -20.310 -3.235 16.747 1.00 81.81 83 PRO A N 1
ATOM 652 C CA . PRO A 1 83 ? -18.993 -2.976 17.311 1.00 81.81 83 PRO A CA 1
ATOM 653 C C . PRO A 1 83 ? -18.510 -4.132 18.181 1.00 81.81 83 PRO A C 1
ATOM 655 O O . PRO A 1 83 ? -19.190 -4.548 19.118 1.00 81.81 83 PRO A O 1
ATOM 658 N N . ARG A 1 84 ? -17.298 -4.612 17.897 1.00 86.50 84 ARG A N 1
ATOM 659 C CA . ARG A 1 84 ? -16.558 -5.530 18.767 1.00 86.50 84 ARG A CA 1
ATOM 660 C C . ARG A 1 84 ? -15.465 -4.725 19.469 1.00 86.50 84 ARG A C 1
ATOM 662 O O . ARG A 1 84 ? -14.475 -4.380 18.814 1.00 86.50 84 ARG A O 1
ATOM 669 N N . PRO A 1 85 ? -15.641 -4.365 20.755 1.00 85.06 85 PRO A N 1
ATOM 670 C CA . PRO A 1 85 ? -14.674 -3.546 21.474 1.00 85.06 85 PRO A CA 1
ATOM 671 C C . PRO A 1 85 ? -13.271 -4.151 21.396 1.00 85.06 85 PRO A C 1
ATOM 673 O O . PRO A 1 85 ? -13.093 -5.349 21.600 1.00 85.06 85 PRO A O 1
ATOM 676 N N . GLY A 1 86 ? -12.279 -3.326 21.064 1.00 87.56 86 GLY A N 1
ATOM 677 C CA . GLY A 1 86 ? -10.881 -3.755 20.976 1.00 87.56 86 GLY A CA 1
ATOM 678 C C . GLY A 1 86 ? -10.514 -4.584 19.739 1.00 87.56 86 GLY A C 1
ATOM 679 O O . GLY A 1 86 ? -9.379 -5.045 19.659 1.00 87.56 86 GLY A O 1
ATOM 680 N N . SER A 1 87 ? -11.414 -4.769 18.765 1.00 93.38 87 SER A N 1
ATOM 681 C CA . SER A 1 87 ? -11.075 -5.503 17.543 1.00 93.38 87 SER A CA 1
ATOM 682 C C . SER A 1 87 ? -10.030 -4.777 16.695 1.00 93.38 87 SER A C 1
ATOM 684 O O . SER A 1 87 ? -10.101 -3.560 16.519 1.00 93.38 87 SER A O 1
ATOM 686 N N . ARG A 1 88 ? -9.091 -5.541 16.123 1.00 95.00 88 ARG A N 1
ATOM 687 C CA . ARG A 1 88 ? -7.995 -5.030 15.287 1.00 95.00 88 ARG A CA 1
ATOM 688 C C . ARG A 1 88 ? -7.688 -5.964 14.122 1.00 95.00 88 ARG A C 1
ATOM 690 O O . ARG A 1 88 ? -7.934 -7.162 14.234 1.00 95.00 88 ARG A O 1
ATOM 697 N N . ILE A 1 89 ? -7.151 -5.414 13.036 1.00 96.56 89 ILE A N 1
ATOM 698 C CA . ILE A 1 89 ? -6.764 -6.156 11.829 1.00 96.56 89 ILE A CA 1
ATOM 699 C C . ILE A 1 89 ? -5.300 -5.867 11.482 1.00 96.56 89 ILE A C 1
ATOM 701 O O . ILE A 1 89 ? -4.834 -4.742 11.638 1.00 96.56 89 ILE A O 1
ATOM 705 N N . LEU A 1 90 ? -4.598 -6.899 11.009 1.00 96.25 90 LEU A N 1
ATOM 706 C CA . LEU A 1 90 ? -3.279 -6.805 10.384 1.00 96.25 90 LEU A CA 1
ATOM 707 C C . LEU A 1 90 ? -3.396 -7.228 8.918 1.00 96.25 90 LEU A C 1
ATOM 709 O O . LEU A 1 90 ? -3.902 -8.319 8.644 1.00 96.25 90 LEU A O 1
ATOM 713 N N . VAL A 1 91 ? -2.924 -6.395 7.993 1.00 94.50 91 VAL A N 1
ATOM 714 C CA . VAL A 1 91 ? -2.901 -6.686 6.555 1.00 94.50 91 VAL A CA 1
ATOM 715 C C . VAL A 1 91 ? -1.455 -6.806 6.086 1.00 94.50 91 VAL A C 1
ATOM 717 O O . VAL A 1 91 ? -0.703 -5.838 6.049 1.00 94.50 91 VAL A O 1
ATOM 720 N N . PHE A 1 92 ? -1.053 -8.012 5.683 1.00 92.69 92 PHE A N 1
ATOM 721 C CA . PHE A 1 92 ? 0.303 -8.263 5.197 1.00 92.69 92 PHE A CA 1
ATOM 722 C C . PHE A 1 92 ? 0.378 -8.156 3.674 1.00 92.69 92 PHE A C 1
ATOM 724 O O . PHE A 1 92 ? -0.412 -8.766 2.955 1.00 92.69 92 PHE A O 1
ATOM 731 N N . SER A 1 93 ? 1.384 -7.434 3.183 1.00 88.75 93 SER A N 1
ATOM 732 C CA . SER A 1 93 ? 1.725 -7.353 1.763 1.00 88.75 93 SER A CA 1
ATOM 733 C C . SER A 1 93 ? 3.232 -7.491 1.575 1.00 88.75 93 SER A C 1
ATOM 735 O O . SER A 1 93 ? 4.021 -6.994 2.376 1.00 88.75 93 SER A O 1
ATOM 737 N N . GLN A 1 94 ? 3.633 -8.149 0.487 1.00 83.50 94 GLN A N 1
ATOM 738 C CA . GLN A 1 94 ? 5.038 -8.281 0.094 1.00 83.50 94 GLN A CA 1
ATOM 739 C C . GLN A 1 94 ? 5.574 -7.027 -0.617 1.00 83.50 94 GLN A C 1
ATOM 741 O O . GLN A 1 94 ? 6.784 -6.888 -0.783 1.00 83.50 94 GLN A O 1
ATOM 746 N N . TYR A 1 95 ? 4.693 -6.108 -1.033 1.00 81.31 95 TYR A N 1
ATOM 747 C CA . TYR A 1 95 ? 5.055 -4.938 -1.830 1.00 81.31 95 TYR A CA 1
ATOM 748 C C . TYR A 1 95 ? 4.591 -3.634 -1.174 1.00 81.31 95 TYR A C 1
ATOM 750 O O . TYR A 1 95 ? 3.420 -3.498 -0.808 1.00 81.31 95 TYR A O 1
ATOM 758 N N . ARG A 1 96 ? 5.503 -2.657 -1.056 1.00 82.25 96 ARG A N 1
ATOM 759 C CA . ARG A 1 96 ? 5.247 -1.375 -0.369 1.00 82.25 96 ARG A CA 1
ATOM 760 C C . ARG A 1 96 ? 4.181 -0.532 -1.054 1.00 82.25 96 ARG A C 1
ATOM 762 O O . ARG A 1 96 ? 3.335 0.020 -0.367 1.00 82.25 96 ARG A O 1
ATOM 769 N N . ALA A 1 97 ? 4.174 -0.486 -2.389 1.00 78.00 97 ALA A N 1
ATOM 770 C CA . ALA A 1 97 ? 3.151 0.264 -3.121 1.00 78.00 97 ALA A CA 1
ATOM 771 C C . ALA A 1 97 ? 1.735 -0.243 -2.795 1.00 78.00 97 ALA A C 1
ATOM 773 O O . ALA A 1 97 ? 0.824 0.556 -2.614 1.00 78.00 97 ALA A O 1
ATOM 774 N N . SER A 1 98 ? 1.565 -1.560 -2.620 1.00 84.12 98 SER A N 1
ATOM 775 C CA . SER A 1 98 ? 0.281 -2.128 -2.202 1.00 84.12 98 SER A CA 1
ATOM 776 C C . SER A 1 98 ? -0.086 -1.750 -0.763 1.00 84.12 98 SER A C 1
ATOM 778 O O . SER A 1 98 ? -1.260 -1.546 -0.490 1.00 84.12 98 SER A O 1
ATOM 780 N N . VAL A 1 99 ? 0.885 -1.630 0.155 1.00 88.25 99 VAL A N 1
ATOM 781 C CA . VAL A 1 99 ? 0.632 -1.172 1.539 1.00 88.25 99 VAL A CA 1
ATOM 782 C C . VAL A 1 99 ? 0.065 0.251 1.540 1.00 88.25 99 VAL A C 1
ATOM 784 O O . VAL A 1 99 ? -0.969 0.496 2.156 1.00 88.25 99 VAL A O 1
ATOM 787 N N . GLU A 1 100 ? 0.702 1.163 0.802 1.00 85.75 100 GLU A N 1
ATOM 788 C CA . GLU A 1 100 ? 0.258 2.559 0.671 1.00 85.75 100 GLU A CA 1
ATOM 789 C C . GLU A 1 100 ? -1.125 2.665 0.018 1.00 85.75 100 GLU A C 1
ATOM 791 O O . GLU A 1 100 ? -1.988 3.418 0.477 1.00 85.75 100 GLU A O 1
ATOM 796 N N . GLU A 1 101 ? -1.373 1.880 -1.035 1.00 85.94 101 GLU A N 1
ATOM 797 C CA . GLU A 1 101 ? -2.668 1.870 -1.712 1.00 85.94 101 GLU A CA 1
ATOM 798 C C . GLU A 1 101 ? -3.788 1.357 -0.794 1.00 85.94 101 GLU A C 1
ATOM 800 O O . GLU A 1 101 ? -4.850 1.980 -0.711 1.00 85.94 101 GLU A O 1
ATOM 805 N N . ILE A 1 102 ? -3.546 0.268 -0.053 1.00 90.81 102 ILE A N 1
ATOM 806 C CA . ILE A 1 102 ? -4.500 -0.270 0.929 1.00 90.81 102 ILE A CA 1
ATOM 807 C C . ILE A 1 102 ? -4.783 0.774 2.007 1.00 90.81 102 ILE A C 1
ATOM 809 O O . ILE A 1 102 ? -5.946 1.058 2.289 1.00 90.81 102 ILE A O 1
ATOM 813 N N . ALA A 1 103 ? -3.750 1.385 2.589 1.00 91.94 103 ALA A N 1
ATOM 814 C CA . ALA A 1 103 ? -3.922 2.393 3.631 1.00 91.94 103 ALA A CA 1
ATOM 815 C C . ALA A 1 103 ? -4.720 3.607 3.130 1.00 91.94 103 ALA A C 1
ATOM 817 O O . ALA A 1 103 ? -5.651 4.053 3.802 1.00 91.94 103 ALA A O 1
ATOM 818 N N . THR A 1 104 ? -4.422 4.086 1.919 1.00 90.38 104 THR A N 1
ATOM 819 C CA . THR A 1 104 ? -5.133 5.203 1.277 1.00 90.38 104 THR A CA 1
ATOM 820 C C . THR A 1 104 ? -6.615 4.892 1.066 1.00 90.38 104 THR A C 1
ATOM 822 O O . THR A 1 104 ? -7.479 5.740 1.294 1.00 90.38 104 THR A O 1
ATOM 825 N N . ARG A 1 105 ? -6.928 3.666 0.642 1.00 91.44 105 ARG A N 1
ATOM 826 C CA . ARG A 1 105 ? -8.305 3.191 0.465 1.00 91.44 105 ARG A CA 1
ATOM 827 C C . ARG A 1 105 ? -9.041 3.088 1.796 1.00 91.44 105 ARG A C 1
ATOM 829 O O . ARG A 1 105 ? -10.113 3.667 1.954 1.00 91.44 105 ARG A O 1
ATOM 836 N N . LEU A 1 106 ? -8.426 2.442 2.784 1.00 94.81 106 LEU A N 1
ATOM 837 C CA . LEU A 1 106 ? -8.996 2.273 4.120 1.00 94.81 106 LEU A CA 1
ATOM 838 C C . LEU A 1 106 ? -9.226 3.603 4.848 1.00 94.81 106 LEU A C 1
ATOM 840 O O . LEU A 1 106 ? -10.191 3.717 5.603 1.00 94.81 106 LEU A O 1
ATOM 844 N N . ALA A 1 107 ? -8.406 4.625 4.589 1.00 92.69 107 ALA A N 1
ATOM 845 C CA . ALA A 1 107 ? -8.579 5.960 5.160 1.00 92.69 107 ALA A CA 1
ATOM 846 C C . ALA A 1 107 ? -9.939 6.599 4.811 1.00 92.69 107 ALA A C 1
ATOM 848 O O . ALA A 1 107 ? -10.456 7.402 5.587 1.00 92.69 107 ALA A O 1
ATOM 849 N N . ARG A 1 108 ? -10.567 6.206 3.692 1.00 93.94 108 ARG A N 1
ATOM 850 C CA . ARG A 1 108 ? -11.911 6.671 3.290 1.00 93.94 108 ARG A CA 1
ATOM 851 C C . ARG A 1 108 ? -13.017 6.200 4.237 1.00 93.94 108 ARG A C 1
ATOM 853 O O . ARG A 1 108 ? -14.087 6.797 4.265 1.00 93.94 108 ARG A O 1
ATOM 860 N N . HIS A 1 109 ? -12.755 5.154 5.022 1.00 94.44 109 HIS A N 1
ATOM 861 C CA . HIS A 1 109 ? -13.691 4.565 5.985 1.00 94.44 109 HIS A CA 1
ATOM 862 C C . HIS A 1 109 ? -13.507 5.124 7.406 1.00 94.44 109 HIS A C 1
ATOM 864 O O . HIS A 1 109 ? -14.049 4.586 8.379 1.00 94.44 109 HIS A O 1
ATOM 870 N N . ALA A 1 110 ? -12.737 6.203 7.559 1.00 91.81 110 ALA A N 1
ATOM 871 C CA . ALA A 1 110 ? -12.643 6.936 8.814 1.00 91.81 110 ALA A CA 1
ATOM 872 C C . ALA A 1 110 ? -14.021 7.505 9.237 1.00 91.81 110 ALA A C 1
ATOM 874 O O . ALA A 1 110 ? -14.836 7.856 8.385 1.00 91.81 110 ALA A O 1
ATOM 875 N N . PRO A 1 111 ? -14.315 7.613 10.550 1.00 92.94 111 PRO A N 1
ATOM 876 C CA . PRO A 1 111 ? -13.451 7.275 11.685 1.00 92.94 111 PRO A CA 1
ATOM 877 C C . PRO A 1 111 ? -13.521 5.796 12.107 1.00 92.94 111 PRO A C 1
ATOM 879 O O . PRO A 1 111 ? -12.881 5.413 13.086 1.00 92.94 111 PRO A O 1
ATOM 882 N N . ARG A 1 112 ? -14.312 4.961 11.418 1.00 92.56 112 ARG A N 1
ATOM 883 C CA . ARG A 1 112 ? -14.514 3.547 11.786 1.00 92.56 112 ARG A CA 1
ATOM 884 C C . ARG A 1 112 ? -13.265 2.708 11.547 1.00 92.56 112 ARG A C 1
ATOM 886 O O . ARG A 1 112 ? -12.930 1.868 12.380 1.00 92.56 112 ARG A O 1
ATOM 893 N N . VAL A 1 113 ? -12.566 2.960 10.445 1.00 95.75 113 VAL A N 1
ATOM 894 C CA . VAL A 1 113 ? -11.266 2.357 10.142 1.00 95.75 113 VAL A CA 1
ATOM 895 C C . VAL A 1 113 ? -10.183 3.413 10.318 1.00 95.75 113 VAL A C 1
ATOM 897 O O . VAL A 1 113 ? -10.245 4.491 9.732 1.00 95.75 113 VAL A O 1
ATOM 900 N N . LYS A 1 114 ? -9.192 3.101 11.150 1.00 95.12 114 LYS A N 1
ATOM 901 C CA . LYS A 1 114 ? -8.021 3.933 11.428 1.00 95.12 114 LYS A CA 1
ATOM 902 C C . LYS A 1 114 ? -6.796 3.114 11.053 1.00 95.12 114 LYS A C 1
ATOM 904 O O . LYS A 1 114 ? -6.289 2.349 11.878 1.00 95.12 114 LYS A O 1
ATOM 909 N N . ALA A 1 115 ? -6.409 3.226 9.786 1.00 95.62 115 ALA A N 1
ATOM 910 C CA . ALA A 1 115 ? -5.284 2.507 9.208 1.00 95.62 115 ALA A CA 1
ATOM 911 C C . ALA A 1 115 ? -3.973 3.284 9.395 1.00 95.62 115 ALA A C 1
ATOM 913 O O . ALA A 1 115 ? -3.953 4.510 9.286 1.00 95.62 115 ALA A O 1
ATOM 914 N N . MET A 1 116 ? -2.888 2.563 9.656 1.00 94.06 116 MET A N 1
ATOM 915 C CA . MET A 1 116 ? -1.519 3.077 9.662 1.00 94.06 116 MET A CA 1
ATOM 916 C C . MET A 1 116 ? -0.639 2.102 8.887 1.00 94.06 116 MET A C 1
ATOM 918 O O . MET A 1 116 ? -0.844 0.901 8.976 1.00 94.06 116 MET A O 1
ATOM 922 N N . THR A 1 117 ? 0.343 2.597 8.141 1.00 93.81 117 THR A N 1
ATOM 923 C CA . THR A 1 117 ? 1.286 1.751 7.401 1.00 93.81 117 THR A CA 1
ATOM 924 C C . THR A 1 117 ? 2.455 1.326 8.286 1.00 93.81 117 THR A C 1
ATOM 926 O O . THR A 1 117 ? 3.025 2.148 9.007 1.00 93.81 117 THR A O 1
ATOM 929 N N . PHE A 1 118 ? 2.891 0.071 8.169 1.00 93.25 118 PHE A N 1
ATOM 930 C CA . PHE A 1 118 ? 4.136 -0.406 8.772 1.00 93.25 118 PHE A CA 1
ATOM 931 C C . PHE A 1 118 ? 5.094 -0.926 7.700 1.00 93.25 118 PHE A C 1
ATOM 933 O O . PHE A 1 118 ? 4.890 -1.999 7.133 1.00 93.25 118 PHE A O 1
ATOM 940 N N . VAL A 1 119 ? 6.172 -0.184 7.440 1.00 87.75 119 VAL A N 1
ATOM 941 C CA . VAL A 1 119 ? 7.236 -0.603 6.516 1.00 87.75 119 VAL A CA 1
ATOM 942 C C . VAL A 1 119 ? 8.547 -0.855 7.263 1.00 87.75 119 VAL A C 1
ATOM 944 O O . VAL A 1 119 ? 8.840 -0.252 8.298 1.00 87.75 119 VAL A O 1
ATOM 947 N N . GLY A 1 120 ? 9.340 -1.797 6.747 1.00 85.38 120 GLY A N 1
ATOM 948 C CA . GLY A 1 120 ? 10.648 -2.147 7.304 1.00 85.38 120 GLY A CA 1
ATOM 949 C C . GLY A 1 120 ? 11.652 -0.987 7.271 1.00 85.38 120 GLY A C 1
ATOM 950 O O . GLY A 1 120 ? 11.400 0.053 6.668 1.00 85.38 120 GLY A O 1
ATOM 951 N N . GLN A 1 121 ? 12.815 -1.191 7.891 1.00 86.12 121 GLN A N 1
ATOM 952 C CA . GLN A 1 121 ? 13.817 -0.134 8.094 1.00 86.12 121 GLN A CA 1
ATOM 953 C C . GLN A 1 121 ? 14.509 0.337 6.815 1.00 86.12 121 GLN A C 1
ATOM 955 O O . GLN A 1 121 ? 14.933 1.484 6.742 1.00 86.12 121 GLN A O 1
ATOM 960 N N . ALA A 1 122 ? 14.641 -0.543 5.820 1.00 81.69 122 ALA A N 1
ATOM 961 C CA . ALA A 1 122 ? 15.286 -0.188 4.564 1.00 81.69 122 ALA A CA 1
ATOM 962 C C . ALA A 1 122 ? 14.482 0.893 3.833 1.00 81.69 122 ALA A C 1
ATOM 964 O O . ALA A 1 122 ? 13.252 0.828 3.785 1.00 81.69 122 ALA A O 1
ATOM 965 N N . ASP A 1 123 ? 15.165 1.848 3.219 1.00 76.75 123 ASP A N 1
ATOM 966 C CA . ASP A 1 123 ? 14.531 2.748 2.266 1.00 76.75 123 ASP A CA 1
ATOM 967 C C . ASP A 1 123 ? 14.287 2.017 0.941 1.00 76.75 123 ASP A C 1
ATOM 969 O O . ASP A 1 123 ? 15.002 1.085 0.569 1.00 76.75 123 ASP A O 1
ATOM 973 N N . SER A 1 124 ? 13.242 2.425 0.233 1.00 68.06 124 SER A N 1
ATOM 974 C CA . SER A 1 124 ? 12.995 2.024 -1.152 1.00 68.06 124 SER A CA 1
ATOM 975 C C . SER A 1 124 ? 12.973 3.264 -2.038 1.00 68.06 124 SER A C 1
ATOM 977 O O . SER A 1 124 ? 12.815 4.373 -1.532 1.00 68.06 124 SER A O 1
ATOM 979 N N . ALA A 1 125 ? 13.091 3.082 -3.356 1.00 62.00 125 ALA A N 1
ATOM 980 C CA . ALA A 1 125 ? 13.107 4.190 -4.316 1.00 62.00 125 ALA A CA 1
ATOM 981 C C . ALA A 1 125 ? 11.888 5.130 -4.201 1.00 62.00 125 ALA A C 1
ATOM 983 O O . ALA A 1 125 ? 11.992 6.303 -4.543 1.00 62.00 125 ALA A O 1
ATOM 984 N N . SER A 1 126 ? 10.748 4.626 -3.716 1.00 61.00 126 SER A N 1
ATOM 985 C CA . SER A 1 126 ? 9.492 5.373 -3.602 1.00 61.00 126 SER A CA 1
ATOM 986 C C . SER A 1 126 ? 9.021 5.624 -2.166 1.00 61.00 126 SER A C 1
ATOM 988 O O . SER A 1 126 ? 8.252 6.554 -1.945 1.00 61.00 126 SER A O 1
ATOM 990 N N . VAL A 1 127 ? 9.458 4.825 -1.185 1.00 68.25 127 VAL A N 1
ATOM 991 C CA . VAL A 1 127 ? 8.952 4.884 0.199 1.00 68.25 127 VAL A CA 1
ATOM 992 C C . VAL A 1 127 ? 10.096 4.772 1.201 1.00 68.25 127 VAL A C 1
ATOM 994 O O . VAL A 1 127 ? 10.823 3.769 1.210 1.00 68.25 127 VAL A O 1
ATOM 997 N N . LYS A 1 128 ? 10.206 5.773 2.080 1.00 79.31 128 LYS A N 1
ATOM 998 C CA . LYS A 1 128 ? 11.149 5.792 3.203 1.00 79.31 128 LYS A CA 1
ATOM 999 C C . LYS A 1 128 ? 10.780 4.713 4.225 1.00 79.31 128 LYS A C 1
ATOM 1001 O O . LYS A 1 128 ? 9.612 4.555 4.570 1.00 79.31 128 LYS A O 1
ATOM 1006 N N . GLY A 1 129 ? 11.766 3.952 4.683 1.00 84.31 129 GLY A N 1
ATOM 1007 C CA . GLY A 1 129 ? 11.591 2.995 5.767 1.00 84.31 129 GLY A CA 1
ATOM 1008 C C . GLY A 1 129 ? 11.314 3.683 7.103 1.00 84.31 129 GLY A C 1
ATOM 1009 O O . GLY A 1 129 ? 11.643 4.853 7.302 1.00 84.31 129 GLY A O 1
ATOM 1010 N N . LEU A 1 130 ? 10.723 2.941 8.040 1.00 88.25 130 LEU A N 1
ATOM 1011 C CA . LEU A 1 130 ? 10.555 3.411 9.415 1.00 88.25 130 LEU A CA 1
ATOM 1012 C C . LEU A 1 130 ? 11.794 3.053 10.232 1.00 88.25 130 LEU A C 1
ATOM 1014 O O . LEU A 1 130 ? 12.218 1.896 10.251 1.00 88.25 130 LEU A O 1
ATOM 1018 N N . ASN A 1 131 ? 12.345 4.013 10.971 1.00 92.19 131 ASN A N 1
ATOM 1019 C CA . ASN A 1 131 ? 13.404 3.709 11.929 1.00 92.19 131 ASN A CA 1
ATOM 1020 C C . ASN A 1 131 ? 12.852 2.918 13.133 1.00 92.19 131 ASN A C 1
ATOM 1022 O O . ASN A 1 131 ? 11.646 2.867 13.379 1.00 92.19 131 ASN A O 1
ATOM 1026 N N . GLN A 1 132 ? 13.736 2.314 13.930 1.00 92.25 132 GLN A N 1
ATOM 1027 C CA . GLN A 1 132 ? 13.330 1.461 15.055 1.00 92.25 132 GLN A CA 1
ATOM 1028 C C . GLN A 1 132 ? 12.402 2.168 16.061 1.00 92.25 132 GLN A C 1
ATOM 1030 O O . GLN A 1 132 ? 11.488 1.543 16.604 1.00 92.25 132 GLN A O 1
ATOM 1035 N N . LYS A 1 133 ? 12.620 3.466 16.305 1.00 94.44 133 LYS A N 1
ATOM 1036 C CA . LYS A 1 133 ? 11.812 4.274 17.228 1.00 94.44 133 LYS A CA 1
ATOM 1037 C C . LYS A 1 133 ? 10.416 4.533 16.655 1.00 94.44 133 LYS A C 1
ATOM 1039 O O . LYS A 1 133 ? 9.430 4.446 17.381 1.00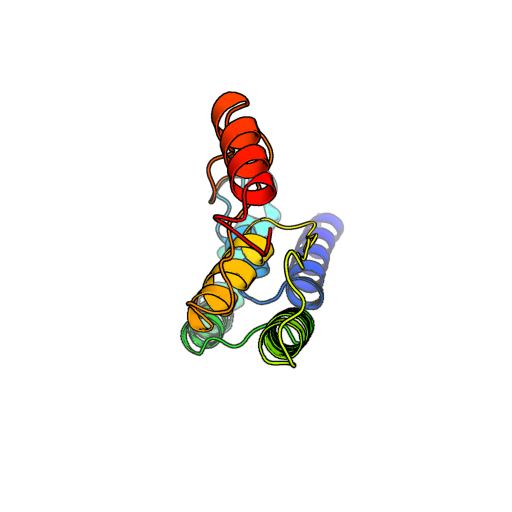 94.44 133 LYS A O 1
ATOM 1044 N N . GLU A 1 134 ? 10.325 4.812 15.359 1.00 93.75 134 GLU A N 1
ATOM 1045 C CA . GLU A 1 134 ? 9.058 4.967 14.636 1.00 93.75 134 GLU A CA 1
ATOM 1046 C C . GLU A 1 134 ? 8.275 3.654 14.609 1.00 93.75 134 GLU A C 1
ATOM 1048 O O . GLU A 1 134 ? 7.089 3.648 14.926 1.00 93.75 134 GLU A O 1
ATOM 1053 N N . GLN A 1 135 ? 8.939 2.528 14.337 1.00 93.56 135 GLN A N 1
ATOM 1054 C CA . GLN A 1 135 ? 8.309 1.206 14.363 1.00 93.56 135 GLN A CA 1
ATOM 1055 C C . GLN A 1 135 ? 7.717 0.881 15.739 1.00 93.56 135 GLN A C 1
ATOM 1057 O O . GLN A 1 135 ? 6.567 0.452 15.833 1.00 93.56 135 GLN A O 1
ATOM 1062 N N . GLN A 1 136 ? 8.469 1.126 16.818 1.00 94.88 136 GLN A N 1
ATOM 1063 C CA . GLN A 1 136 ? 7.970 0.939 18.185 1.00 94.88 136 GLN A CA 1
ATOM 1064 C C . GLN A 1 136 ? 6.765 1.833 18.478 1.00 94.88 136 GLN A C 1
ATOM 1066 O O . GLN A 1 136 ? 5.790 1.365 19.065 1.00 94.88 136 GLN A O 1
ATOM 1071 N N . ARG A 1 137 ? 6.806 3.094 18.034 1.00 95.62 137 ARG A N 1
ATOM 1072 C CA . ARG A 1 137 ? 5.692 4.028 18.190 1.00 95.62 137 ARG A CA 1
ATOM 1073 C C . ARG A 1 137 ? 4.441 3.527 17.473 1.00 95.62 137 ARG A C 1
ATOM 1075 O O . ARG A 1 137 ? 3.391 3.471 18.098 1.00 95.62 137 ARG A O 1
ATOM 1082 N N . VAL A 1 138 ? 4.549 3.118 16.209 1.00 94.94 138 VAL A N 1
ATOM 1083 C CA . VAL A 1 138 ? 3.406 2.605 15.435 1.00 94.94 138 VAL A CA 1
ATOM 1084 C C . VAL A 1 138 ? 2.792 1.379 16.116 1.00 94.94 138 VAL A C 1
ATOM 1086 O O . VAL A 1 138 ? 1.577 1.317 16.298 1.00 94.94 138 VAL A O 1
ATOM 1089 N N . VAL A 1 139 ? 3.624 0.435 16.571 1.00 94.88 139 VAL A N 1
ATOM 1090 C CA . VAL A 1 139 ? 3.153 -0.750 17.307 1.00 94.88 139 VAL A CA 1
ATOM 1091 C C . VAL A 1 139 ? 2.469 -0.359 18.617 1.00 94.88 139 VAL A C 1
ATOM 1093 O O . VAL A 1 139 ? 1.445 -0.947 18.961 1.00 94.88 139 VAL A O 1
ATOM 1096 N N . GLN A 1 140 ? 3.001 0.620 19.350 1.00 96.25 140 GLN A N 1
ATOM 1097 C CA . GLN A 1 140 ? 2.404 1.080 20.601 1.00 96.25 140 GLN A CA 1
ATOM 1098 C C . GLN A 1 140 ? 1.048 1.756 20.369 1.00 96.25 140 GLN A C 1
ATOM 1100 O O . GLN A 1 140 ? 0.073 1.399 21.021 1.00 96.25 140 GLN A O 1
ATOM 1105 N N . GLN A 1 141 ? 0.947 2.637 19.376 1.00 95.88 141 GLN A N 1
ATOM 1106 C CA . GLN A 1 141 ? -0.308 3.298 19.006 1.00 95.88 141 GLN A CA 1
ATOM 1107 C C . GLN A 1 141 ? -1.366 2.291 18.532 1.00 95.88 141 GLN A C 1
ATOM 1109 O O . GLN A 1 141 ? -2.540 2.372 18.901 1.00 95.88 141 GLN A O 1
ATOM 1114 N N . PHE A 1 142 ? -0.954 1.273 17.773 1.00 96.06 142 PHE A N 1
ATOM 1115 C CA . PHE A 1 142 ? -1.831 0.160 17.422 1.00 96.06 142 PHE A CA 1
ATOM 1116 C C . PHE A 1 142 ? -2.263 -0.634 18.661 1.00 96.06 142 PHE A C 1
ATOM 1118 O O . PHE A 1 142 ? -3.421 -1.029 18.752 1.00 96.06 142 PHE A O 1
ATOM 1125 N N . LYS A 1 143 ? -1.370 -0.838 19.645 1.00 93.75 143 LYS A N 1
ATOM 1126 C CA . LYS A 1 143 ? -1.679 -1.483 20.935 1.00 93.75 143 LYS A CA 1
ATOM 1127 C C . LYS A 1 143 ? -2.645 -0.674 21.803 1.00 93.75 143 LYS A C 1
ATOM 1129 O O . LYS A 1 143 ? -3.492 -1.280 22.460 1.00 93.75 143 LYS A O 1
ATOM 1134 N N . GLU A 1 144 ? -2.559 0.646 21.779 1.00 94.62 144 GLU A N 1
ATOM 1135 C CA . GLU A 1 144 ? -3.420 1.560 22.541 1.00 94.62 144 GLU A CA 1
ATOM 1136 C C . GLU A 1 144 ? -4.782 1.777 21.865 1.00 94.62 144 GLU A C 1
ATOM 1138 O O . GLU A 1 144 ? -5.765 2.092 22.527 1.00 94.62 144 GLU A O 1
ATOM 1143 N N . GLY A 1 145 ? -4.888 1.480 20.566 1.00 92.62 145 GLY A N 1
ATOM 1144 C CA . GLY A 1 145 ? -6.131 1.599 19.804 1.00 92.62 145 GLY A CA 1
ATOM 1145 C C . GLY A 1 145 ? -6.301 2.949 19.111 1.00 92.62 145 GLY A C 1
ATOM 1146 O O . GLY A 1 145 ? -7.382 3.217 18.575 1.00 92.62 145 GLY A O 1
ATOM 1147 N N . ASP A 1 146 ? -5.245 3.768 19.063 1.00 94.19 146 ASP A N 1
ATOM 1148 C CA . ASP A 1 146 ? -5.154 4.942 18.187 1.00 94.19 146 ASP A CA 1
ATOM 1149 C C . ASP A 1 146 ? -5.432 4.532 16.738 1.00 94.19 146 ASP A C 1
ATOM 1151 O O . ASP A 1 146 ? -6.240 5.165 16.057 1.00 94.19 146 ASP A O 1
ATOM 1155 N N . PHE A 1 147 ? -4.865 3.393 16.331 1.00 95.06 147 PHE A N 1
ATOM 1156 C CA . PHE A 1 147 ? -5.143 2.697 15.077 1.00 95.06 147 PHE A CA 1
ATOM 1157 C C . PHE A 1 147 ? -5.788 1.341 15.355 1.00 95.06 147 PHE A C 1
ATOM 1159 O O . PHE A 1 147 ? -5.514 0.703 16.372 1.00 95.06 147 PHE A O 1
ATOM 1166 N N . ASN A 1 148 ? -6.656 0.896 14.449 1.00 94.94 148 ASN A N 1
ATOM 1167 C CA . ASN A 1 148 ? -7.291 -0.423 14.525 1.00 94.94 148 ASN A CA 1
ATOM 1168 C C . ASN A 1 148 ? -6.961 -1.321 13.328 1.00 94.94 148 ASN A C 1
ATOM 1170 O O . ASN A 1 148 ? -7.288 -2.506 13.362 1.00 94.94 148 ASN A O 1
ATOM 1174 N N . THR A 1 149 ? -6.275 -0.788 12.315 1.00 96.75 149 THR A N 1
ATOM 1175 C CA . THR A 1 149 ? -5.754 -1.555 11.181 1.00 96.75 149 THR A CA 1
ATOM 1176 C C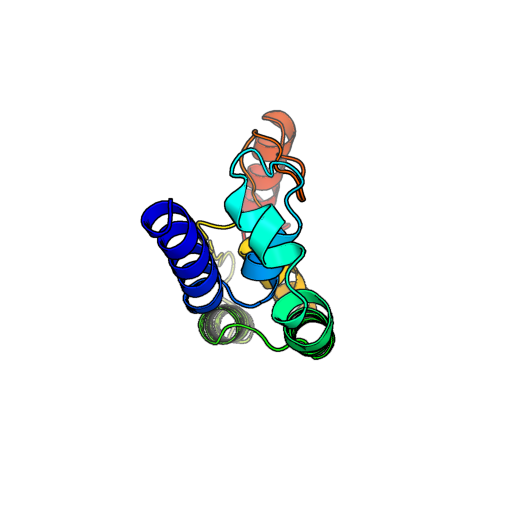 . THR A 1 149 ? -4.294 -1.184 10.939 1.00 96.75 149 THR A C 1
ATOM 1178 O O . THR A 1 149 ? -3.961 0.002 10.974 1.00 96.75 149 THR A O 1
ATOM 1181 N N . LEU A 1 150 ? -3.442 -2.188 10.735 1.00 94.38 150 LEU A N 1
ATOM 1182 C CA . LEU A 1 150 ? -2.010 -2.037 10.466 1.00 94.38 150 LEU A CA 1
ATOM 1183 C C . LEU A 1 150 ? -1.602 -2.837 9.226 1.00 94.38 150 LEU A C 1
ATOM 1185 O O . LEU A 1 150 ? -2.116 -3.972 9.089 1.00 94.38 150 LEU A O 1
#

pLDDT: mean 86.48, std 9.69, range [47.5, 96.75]

Foldseek 3Di:
DVVLLVVLVVVLVVCCQPWNLQSSVCSLPPPVVVPVNSVVVCPDPCCPVPVVVVSVVCVVVVPGHVVLVVVLVVQLVVLVPDDDPPAAEEDDDPDPSSQVSSQVSQVVSPPSAFADGAAACDQDPVGHHDDPVRNVVVVVCCVVPVGRYD

InterPro domains:
  IPR027417 P-loop containing nucleoside triphosphate hydrolase [G3DSA:3.40.50.300] (55-150)
  IPR027417 P-loop containing nucleoside triphosphate hydrolase [SSF52540] (53-150)

Organism: NCBI:txid73025

Secondary structure (DSSP, 8-state):
-HHHHHHHHHHHHHHHHHH-HHHHHHHHH-S---SHHHHHHHHSHIIIIIIHHHHHHHHHTT---HHHHHHHHHHHHHHHSSP-TT--B----S-HHHHHHHHHHHGGGTTT--B-----SS--SSSPPPPHHHHHHHHHHHHHTS-SB-

Radius of gyration: 18.15 Å; chains: 1; bounding box: 43×22×52 Å

Sequence (150 aa):
HDVAMLMSLCHGWGLLNDHGFGALQAYLDSQDSSKSFVRDICRSPVYCEELRPLLKRYIDEGKSHPKLDKAEEIVAAHFHAPPRPGSRILVFSQYRASVEEIATRLARHAPRVKAMTFVGQADSASVKGLNQKEQQRVVQQFKEGDFNTL